Protein AF-A0A7W0ZPX1-F1 (afdb_monomer_lite)

pLDDT: mean 90.32, std 9.88, range [45.19, 98.06]

Radius of gyration: 22.51 Å; chains: 1; bounding box: 56×28×62 Å

Sequence (157 aa):
MCFKNLPVEFDAQGRAQLKEGVANPYAYGPTTAVADQQERMKDLLARNGHIKDVSIDPVTRVAGSLAFHAVVDLQSRTVHEANSVASLFRGYEVILKGRDPRDAMFISSRVCGVCGGVHSVASSLAIEMAFGIAPPPMGLALRNIQLALDFMLDNPL

Structure (mmCIF, N/CA/C/O backbone):
data_AF-A0A7W0ZPX1-F1
#
_entry.id   AF-A0A7W0ZPX1-F1
#
loop_
_atom_site.group_PDB
_atom_site.id
_atom_site.type_symbol
_atom_site.label_atom_id
_atom_site.label_alt_id
_atom_site.label_comp_id
_atom_site.label_asym_id
_atom_site.label_entity_id
_atom_site.label_seq_id
_atom_site.pdbx_PDB_ins_code
_atom_site.Cartn_x
_atom_site.Cartn_y
_atom_site.Cartn_z
_atom_site.occupancy
_atom_site.B_iso_or_equiv
_atom_site.auth_seq_id
_atom_site.auth_comp_id
_atom_site.auth_asym_id
_atom_site.auth_atom_id
_atom_site.pdbx_PDB_model_num
ATOM 1 N N . MET A 1 1 ? 10.639 -14.805 -13.774 1.00 45.28 1 MET A N 1
ATOM 2 C CA . MET A 1 1 ? 9.580 -15.596 -14.446 1.00 45.28 1 MET A CA 1
ATOM 3 C C . MET A 1 1 ? 8.317 -15.676 -13.570 1.00 45.28 1 MET A C 1
ATOM 5 O O . MET A 1 1 ? 7.914 -16.767 -13.200 1.00 45.28 1 MET A O 1
ATOM 9 N N . CYS A 1 2 ? 7.669 -14.554 -13.237 1.00 45.19 2 CYS A N 1
ATOM 10 C CA . CYS A 1 2 ? 6.433 -14.552 -12.433 1.00 45.19 2 CYS A CA 1
ATOM 11 C C . CYS A 1 2 ? 5.144 -14.621 -13.276 1.00 45.19 2 CYS A C 1
ATOM 13 O O . CYS A 1 2 ? 4.128 -15.063 -12.760 1.00 45.19 2 CYS A O 1
ATOM 15 N N . PHE A 1 3 ? 5.171 -14.278 -14.574 1.00 52.16 3 PHE A N 1
ATOM 16 C CA . PHE A 1 3 ? 3.967 -14.328 -15.427 1.00 52.16 3 PHE A CA 1
ATOM 17 C C . PHE A 1 3 ? 3.642 -15.700 -16.033 1.00 52.16 3 PHE A C 1
ATOM 19 O O . PHE A 1 3 ? 2.512 -15.905 -16.455 1.00 52.16 3 PHE A O 1
ATOM 26 N N . LYS A 1 4 ? 4.570 -16.672 -16.042 1.00 55.19 4 LYS A N 1
ATOM 27 C CA . LYS A 1 4 ? 4.285 -18.016 -16.598 1.00 55.19 4 LYS A CA 1
ATOM 28 C C . LYS A 1 4 ? 3.184 -18.761 -15.834 1.00 55.19 4 LYS A C 1
ATOM 30 O O . LYS A 1 4 ? 2.497 -19.589 -16.420 1.00 55.19 4 LYS A O 1
ATOM 35 N N . ASN A 1 5 ? 3.015 -18.436 -14.553 1.00 67.31 5 ASN A N 1
ATOM 36 C CA . ASN A 1 5 ? 2.032 -19.063 -13.672 1.00 67.31 5 ASN A CA 1
ATOM 37 C C . ASN A 1 5 ? 0.791 -18.187 -13.453 1.00 67.31 5 ASN A C 1
ATOM 39 O O . ASN A 1 5 ? -0.106 -18.590 -12.719 1.00 67.31 5 ASN A O 1
ATOM 43 N N . LEU A 1 6 ? 0.739 -16.990 -14.049 1.00 72.62 6 LEU A N 1
ATOM 44 C CA . LEU A 1 6 ? -0.427 -16.129 -13.921 1.00 72.62 6 LEU A CA 1
ATOM 45 C C . LEU A 1 6 ? -1.506 -16.566 -14.924 1.00 72.62 6 LEU A C 1
ATOM 47 O O . LEU A 1 6 ? -1.183 -16.954 -16.051 1.00 72.62 6 LEU A O 1
ATOM 51 N N . PRO A 1 7 ? -2.791 -16.524 -14.538 1.00 85.44 7 PRO A N 1
ATOM 52 C CA . PRO A 1 7 ? -3.900 -16.967 -15.375 1.00 85.44 7 PRO A CA 1
ATOM 53 C C . PRO A 1 7 ? -4.272 -15.903 -16.424 1.00 85.44 7 PRO A C 1
ATOM 55 O O . PRO A 1 7 ? -5.438 -15.556 -16.592 1.00 85.44 7 PRO A O 1
ATOM 58 N N . VAL A 1 8 ? -3.264 -15.369 -17.115 1.00 83.81 8 VAL A N 1
ATOM 59 C CA . VAL A 1 8 ? -3.388 -14.316 -18.123 1.00 83.81 8 VAL A CA 1
ATOM 60 C C . VAL A 1 8 ? -2.820 -14.778 -19.463 1.00 83.81 8 VAL A C 1
ATOM 62 O O . VAL A 1 8 ? -1.870 -15.562 -19.515 1.00 83.81 8 VAL A O 1
ATOM 65 N N . GLU A 1 9 ? -3.416 -14.299 -20.542 1.00 87.81 9 GLU A N 1
ATOM 66 C CA . GLU A 1 9 ? -2.971 -14.442 -21.924 1.00 87.81 9 GLU A CA 1
ATOM 67 C C . GLU A 1 9 ? -2.751 -13.063 -22.546 1.00 87.81 9 GLU A C 1
ATOM 69 O O . GLU A 1 9 ? -3.222 -12.059 -22.016 1.00 87.81 9 GLU A O 1
ATOM 74 N N . PHE A 1 10 ? -1.989 -12.997 -23.634 1.00 83.38 10 PHE A N 1
ATOM 75 C CA . PHE A 1 10 ? -1.660 -11.741 -24.301 1.00 83.38 10 PHE A CA 1
ATOM 76 C C . PHE A 1 10 ? -2.158 -11.783 -25.741 1.00 83.38 10 PHE A C 1
ATOM 78 O O . PHE A 1 10 ? -1.901 -12.758 -26.449 1.00 83.38 10 PHE A O 1
ATOM 85 N N . ASP A 1 11 ? -2.853 -10.731 -26.173 1.00 86.06 11 ASP A N 1
ATOM 86 C CA . ASP A 1 11 ? -3.239 -10.581 -27.576 1.00 86.06 11 ASP A CA 1
ATOM 87 C C . ASP A 1 11 ? -2.029 -10.235 -28.468 1.00 86.06 11 ASP A C 1
ATOM 89 O O . ASP A 1 11 ? -0.909 -10.008 -27.999 1.00 86.06 11 ASP A O 1
ATOM 93 N N . ALA A 1 12 ? -2.247 -10.180 -29.785 1.00 87.25 12 ALA A N 1
ATOM 94 C CA . ALA A 1 12 ? -1.204 -9.844 -30.758 1.00 87.25 12 ALA A CA 1
ATOM 95 C C . ALA A 1 12 ? -0.624 -8.425 -30.575 1.00 87.25 12 ALA A C 1
ATOM 97 O O . ALA A 1 12 ? 0.423 -8.106 -31.135 1.00 87.25 12 ALA A O 1
ATOM 98 N N . GLN A 1 13 ? -1.294 -7.570 -29.799 1.00 84.75 13 GLN A N 1
ATOM 99 C CA . GLN A 1 13 ? -0.876 -6.218 -29.446 1.00 84.75 13 GLN A CA 1
ATOM 100 C C . GLN A 1 13 ? -0.213 -6.163 -28.057 1.00 84.75 13 GLN A C 1
ATOM 102 O O . GLN A 1 13 ? 0.110 -5.076 -27.575 1.00 84.75 13 GLN A O 1
ATOM 107 N N . GLY A 1 14 ? 0.005 -7.316 -27.414 1.00 75.62 14 GLY A N 1
ATOM 108 C CA . GLY A 1 14 ? 0.638 -7.432 -26.104 1.00 75.62 14 GLY A CA 1
ATOM 109 C C . GLY A 1 14 ? -0.255 -7.000 -24.939 1.00 75.62 14 GLY A C 1
ATOM 110 O O . GLY A 1 14 ? 0.257 -6.742 -23.849 1.00 75.62 14 GLY A O 1
ATOM 111 N N . ARG A 1 15 ? -1.576 -6.895 -25.128 1.00 78.06 15 ARG A N 1
ATOM 112 C CA . ARG A 1 15 ? -2.507 -6.578 -24.038 1.00 78.06 15 ARG A CA 1
ATOM 113 C C . ARG A 1 15 ? -2.852 -7.849 -23.279 1.00 78.06 15 ARG A C 1
ATOM 115 O O . ARG A 1 15 ? -3.265 -8.839 -23.876 1.00 78.06 15 ARG A O 1
ATOM 122 N N . ALA A 1 16 ? -2.700 -7.797 -21.959 1.00 82.00 16 ALA A N 1
ATOM 123 C CA . ALA A 1 16 ? -3.038 -8.906 -21.080 1.00 82.00 16 ALA A CA 1
ATOM 124 C C . ALA A 1 16 ? -4.560 -9.026 -20.891 1.00 82.00 16 ALA A C 1
ATOM 126 O O . ALA A 1 16 ? -5.230 -8.031 -20.608 1.00 82.00 16 ALA A O 1
ATOM 127 N N . GLN A 1 17 ? -5.084 -10.244 -20.982 1.00 85.50 17 GLN A N 1
ATOM 128 C CA . GLN A 1 17 ? -6.457 -10.620 -20.639 1.00 85.50 17 GLN A CA 1
ATOM 129 C C . GLN A 1 17 ? -6.433 -11.854 -19.729 1.00 85.50 17 GLN A C 1
ATOM 131 O O . GLN A 1 17 ? -5.446 -12.585 -19.707 1.00 85.50 17 GLN A O 1
ATOM 136 N N . LEU A 1 18 ? -7.479 -12.079 -18.932 1.00 87.38 18 LEU A N 1
ATOM 137 C CA . LEU A 1 18 ? -7.604 -13.324 -18.166 1.00 87.38 18 LEU A CA 1
ATOM 138 C C . LEU A 1 18 ? -7.917 -14.474 -19.121 1.00 87.38 18 LEU A C 1
ATOM 140 O O . LEU A 1 18 ? -8.708 -14.296 -20.042 1.00 87.38 18 LEU A O 1
ATOM 144 N N . LYS A 1 19 ? -7.336 -15.650 -18.870 1.00 89.00 19 LYS A N 1
ATOM 145 C CA . LYS A 1 19 ? -7.679 -16.858 -19.632 1.00 89.00 19 LYS A CA 1
ATOM 146 C C . LYS A 1 19 ? -9.163 -17.185 -19.465 1.00 89.00 19 LYS A C 1
ATOM 148 O O . LYS A 1 19 ? -9.735 -16.986 -18.390 1.00 89.00 19 LYS A O 1
ATOM 153 N N . GLU A 1 20 ? -9.762 -17.739 -20.510 1.00 87.94 20 GLU A N 1
ATOM 154 C CA . GLU A 1 20 ? -11.156 -18.173 -20.488 1.00 87.94 20 GLU A CA 1
ATOM 155 C C . GLU A 1 20 ? -11.434 -19.130 -19.308 1.00 87.94 20 GLU A C 1
ATOM 157 O O . GLU A 1 20 ? -10.631 -20.009 -18.988 1.00 87.94 20 GLU A O 1
ATOM 162 N N . GLY A 1 21 ? -12.558 -18.923 -18.613 1.00 86.94 21 GLY A N 1
ATOM 163 C CA . GLY A 1 21 ? -12.953 -19.710 -17.436 1.00 86.94 21 GLY A CA 1
ATOM 164 C C . GLY A 1 21 ? -12.308 -19.289 -16.108 1.00 86.94 21 GLY A C 1
ATOM 165 O O . GLY A 1 21 ? -12.684 -19.811 -15.058 1.00 86.94 21 GLY A O 1
ATOM 166 N N . VAL A 1 22 ? -11.380 -18.328 -16.110 1.00 87.19 22 VAL A N 1
ATOM 167 C CA . VAL A 1 22 ? -10.799 -17.777 -14.879 1.00 87.19 22 VAL A CA 1
ATOM 168 C C . VAL A 1 22 ? -11.725 -16.702 -14.319 1.00 87.19 22 VAL A C 1
ATOM 170 O O . VAL A 1 22 ? -12.048 -15.726 -14.995 1.00 87.19 22 VAL A O 1
ATOM 173 N N . ALA A 1 23 ? -12.142 -16.867 -13.062 1.00 85.94 23 ALA A N 1
ATOM 174 C CA . ALA A 1 23 ? -12.958 -15.873 -12.376 1.00 85.94 23 ALA A CA 1
ATOM 175 C C . ALA A 1 23 ? -12.236 -14.519 -12.338 1.00 85.94 23 ALA A C 1
ATOM 177 O O . ALA A 1 23 ? -11.060 -14.448 -11.977 1.00 85.94 23 ALA A O 1
ATOM 178 N N . ASN A 1 24 ? -12.946 -13.443 -12.689 1.00 82.75 24 ASN A N 1
ATOM 179 C CA . ASN A 1 24 ? -12.397 -12.097 -12.605 1.00 82.75 24 ASN A CA 1
ATOM 180 C C . ASN A 1 24 ? -12.120 -11.754 -11.128 1.00 82.75 24 ASN A C 1
ATOM 182 O O . ASN A 1 24 ? -13.077 -11.594 -10.369 1.00 82.75 24 ASN A O 1
ATOM 186 N N . PRO A 1 25 ? -10.850 -11.596 -10.711 1.00 75.62 25 PRO A N 1
ATOM 187 C CA . PRO A 1 25 ? -10.514 -11.294 -9.323 1.00 75.62 25 PRO A CA 1
ATOM 188 C C . PRO A 1 25 ? -10.953 -9.882 -8.910 1.00 75.62 25 PRO A C 1
ATOM 190 O O . PRO A 1 25 ? -10.983 -9.574 -7.725 1.00 75.62 25 PRO A O 1
ATOM 193 N N . TYR A 1 26 ? -11.308 -9.033 -9.879 1.00 74.81 26 TYR A N 1
ATOM 194 C CA . TYR A 1 26 ? -11.850 -7.693 -9.663 1.00 74.81 26 TYR A CA 1
ATOM 195 C C . TYR A 1 26 ? -13.381 -7.640 -9.754 1.00 74.81 26 TYR A C 1
ATOM 197 O O . TYR A 1 26 ? -13.955 -6.553 -9.696 1.00 74.81 26 TYR A O 1
ATOM 205 N N . ALA A 1 27 ? -14.062 -8.779 -9.933 1.00 81.75 27 ALA A N 1
ATOM 206 C CA . ALA A 1 27 ? -15.515 -8.813 -9.837 1.00 81.75 27 ALA A CA 1
ATOM 207 C C . ALA A 1 27 ? -15.940 -8.480 -8.401 1.00 81.75 27 ALA A C 1
ATOM 209 O O . ALA A 1 27 ? -15.452 -9.077 -7.444 1.00 81.75 27 ALA A O 1
ATOM 210 N N . TYR A 1 28 ? -16.867 -7.537 -8.259 1.00 78.38 28 TYR A N 1
ATOM 211 C CA . TYR A 1 28 ? -17.457 -7.165 -6.979 1.00 78.38 28 TYR A CA 1
ATOM 212 C C . TYR A 1 28 ? -18.978 -7.287 -7.059 1.00 78.38 28 TYR A C 1
ATOM 214 O O . TYR A 1 28 ? -19.579 -7.101 -8.118 1.00 78.38 28 TYR A O 1
ATOM 222 N N . GLY A 1 29 ? -19.601 -7.607 -5.930 1.00 76.50 29 GLY A N 1
ATOM 223 C CA . GLY A 1 29 ? -21.048 -7.693 -5.790 1.00 76.50 29 GLY A CA 1
ATOM 224 C C . GLY A 1 29 ? -21.495 -7.085 -4.461 1.00 76.50 29 GLY A C 1
ATOM 225 O O . GLY A 1 29 ? -20.679 -6.954 -3.546 1.00 76.50 29 GLY A O 1
ATOM 226 N N . PRO A 1 30 ? -22.766 -6.678 -4.343 1.00 69.31 30 PRO A N 1
ATOM 227 C CA . PRO A 1 30 ? -23.307 -6.200 -3.080 1.00 69.31 30 PRO A CA 1
ATOM 228 C C . PRO A 1 30 ? -23.387 -7.353 -2.068 1.00 69.31 30 PRO A C 1
ATOM 230 O O . PRO A 1 30 ? -23.959 -8.402 -2.359 1.00 69.31 30 PRO A O 1
ATOM 233 N N . THR A 1 31 ? -22.848 -7.144 -0.866 1.00 68.31 31 THR A N 1
ATOM 234 C CA . THR A 1 31 ? -22.960 -8.086 0.257 1.00 68.31 31 THR A CA 1
ATOM 235 C C . THR A 1 31 ? -24.006 -7.570 1.241 1.00 68.31 31 THR A C 1
ATOM 237 O O . THR A 1 31 ? -23.792 -6.542 1.880 1.00 68.31 31 THR A O 1
ATOM 240 N N . THR A 1 32 ? -25.127 -8.280 1.398 1.00 65.00 32 THR A N 1
ATOM 241 C CA . THR A 1 32 ? -26.191 -7.918 2.360 1.00 65.00 32 THR A CA 1
ATOM 242 C C . THR A 1 32 ? -25.803 -8.189 3.813 1.00 65.00 32 THR A C 1
ATOM 244 O O . THR A 1 32 ? -26.265 -7.487 4.705 1.00 65.00 32 THR A O 1
ATOM 247 N N . ALA A 1 33 ? -24.887 -9.133 4.053 1.00 71.19 33 ALA A N 1
ATOM 248 C CA . ALA A 1 33 ? -24.450 -9.524 5.396 1.00 71.19 33 ALA A CA 1
ATOM 249 C C . ALA A 1 33 ? -23.913 -8.352 6.243 1.00 71.19 33 ALA A C 1
ATOM 251 O O . ALA A 1 33 ? -24.062 -8.354 7.461 1.00 71.19 33 ALA A O 1
ATOM 252 N N . VAL A 1 34 ? -23.329 -7.334 5.601 1.00 72.62 34 VAL A N 1
ATOM 253 C CA . VAL A 1 34 ? -22.796 -6.150 6.293 1.00 72.62 34 VAL A CA 1
ATOM 254 C C . VAL A 1 34 ? -23.923 -5.280 6.857 1.00 72.62 34 VAL A C 1
ATOM 256 O O . VAL A 1 34 ? -23.810 -4.786 7.976 1.00 72.62 34 VAL A O 1
ATOM 259 N N . ALA A 1 35 ? -25.025 -5.117 6.118 1.00 74.69 35 ALA A N 1
ATOM 260 C CA . ALA A 1 35 ? -26.167 -4.325 6.571 1.00 74.69 35 ALA A CA 1
ATOM 261 C C . ALA A 1 35 ? -26.862 -4.990 7.772 1.00 74.69 35 ALA A C 1
ATOM 263 O O . ALA A 1 35 ? -27.114 -4.330 8.781 1.00 74.69 35 ALA A O 1
ATOM 264 N N . ASP A 1 36 ? -27.068 -6.309 7.700 1.00 79.25 36 ASP A N 1
ATOM 265 C CA . ASP A 1 36 ? -27.677 -7.092 8.781 1.00 79.25 36 ASP A CA 1
ATOM 266 C C . ASP A 1 36 ? -26.805 -7.079 10.055 1.00 79.25 36 ASP A C 1
ATOM 268 O O . ASP A 1 36 ? -27.314 -6.975 11.176 1.00 79.25 36 ASP A O 1
ATOM 272 N N . GLN A 1 37 ? -25.473 -7.137 9.908 1.00 79.88 37 GLN A N 1
ATOM 273 C CA . GLN A 1 37 ? -24.542 -7.007 11.037 1.00 79.88 37 GLN A CA 1
ATOM 274 C C . GLN A 1 37 ? -24.614 -5.625 11.695 1.00 79.88 37 GLN A C 1
ATOM 276 O O . GLN A 1 37 ? -24.670 -5.545 12.924 1.00 79.88 37 GLN A O 1
ATOM 281 N N . GLN A 1 38 ? -24.669 -4.552 10.903 1.00 81.56 38 GLN A N 1
ATOM 282 C CA . GLN A 1 38 ? -24.763 -3.186 11.425 1.00 81.56 38 GLN A CA 1
ATOM 283 C C . GLN A 1 38 ? -26.052 -2.956 12.216 1.00 81.56 38 GLN A C 1
ATOM 285 O O . GLN A 1 38 ? -26.027 -2.309 13.265 1.00 81.56 38 GLN A O 1
ATOM 290 N N . GLU A 1 39 ? -27.181 -3.483 11.744 1.00 84.88 39 GLU A N 1
ATOM 291 C CA . GLU A 1 39 ? -28.454 -3.375 12.459 1.00 84.88 39 GLU A CA 1
ATOM 292 C C . GLU A 1 39 ? -28.421 -4.140 13.788 1.00 84.88 39 GLU A C 1
ATOM 294 O O . GLU A 1 39 ? -28.786 -3.592 14.832 1.00 84.88 39 GLU A O 1
ATOM 299 N N . ARG A 1 40 ? -27.866 -5.359 13.787 1.00 86.56 40 ARG A N 1
ATOM 300 C CA . ARG A 1 40 ? -27.647 -6.135 15.014 1.00 86.56 40 ARG A CA 1
ATOM 301 C C . ARG A 1 40 ? -26.752 -5.397 16.013 1.00 86.56 40 ARG A C 1
ATOM 303 O O . ARG A 1 40 ? -27.043 -5.412 17.209 1.00 86.56 40 ARG A O 1
ATOM 310 N N . MET A 1 41 ? -25.670 -4.764 15.558 1.00 87.50 41 MET A N 1
ATOM 311 C CA . MET A 1 41 ? -24.781 -4.011 16.450 1.00 87.50 41 MET A CA 1
ATOM 312 C C . MET A 1 41 ? -25.464 -2.777 17.042 1.00 87.50 41 MET A C 1
ATOM 314 O O . MET A 1 41 ? -25.304 -2.515 18.235 1.00 87.50 41 MET A O 1
ATOM 318 N N . LYS A 1 42 ? -26.273 -2.055 16.255 1.00 87.25 42 LYS A N 1
ATOM 319 C CA . LYS A 1 42 ? -27.080 -0.929 16.759 1.00 87.25 42 LYS A CA 1
ATOM 320 C C . LYS A 1 42 ? -28.031 -1.368 17.868 1.00 87.25 42 LYS A C 1
ATOM 322 O O . LYS A 1 42 ? -28.123 -0.694 18.891 1.00 87.25 42 LYS A O 1
ATOM 327 N N . ASP A 1 43 ? -28.701 -2.504 17.686 1.00 89.50 43 ASP A N 1
ATOM 328 C CA . ASP A 1 43 ? -29.603 -3.059 18.696 1.00 89.50 43 ASP A CA 1
ATOM 329 C C . ASP A 1 43 ? -28.856 -3.447 19.986 1.00 89.50 43 ASP A C 1
ATOM 331 O O . ASP A 1 43 ? -29.281 -3.097 21.089 1.00 89.50 43 ASP A O 1
ATOM 335 N N . LEU A 1 44 ? -27.690 -4.093 19.862 1.00 87.44 44 LEU A N 1
ATOM 336 C CA . LEU A 1 44 ? -26.848 -4.451 21.008 1.00 87.44 44 LEU A CA 1
ATOM 337 C C . LEU A 1 44 ? -26.354 -3.226 21.787 1.00 87.44 44 LEU A C 1
ATOM 339 O O . LEU A 1 44 ? -26.390 -3.250 23.019 1.00 87.44 44 LEU A O 1
ATOM 343 N N . LEU A 1 45 ? -25.933 -2.168 21.089 1.00 90.00 45 LEU A N 1
ATOM 344 C CA . LEU A 1 45 ? -25.510 -0.899 21.690 1.00 90.00 45 LEU A CA 1
ATOM 345 C C . LEU A 1 45 ? -26.662 -0.191 22.414 1.00 90.00 45 LEU A C 1
ATOM 347 O O . LEU A 1 45 ? -26.457 0.381 23.483 1.00 90.00 45 LEU A O 1
ATOM 351 N N . ALA A 1 46 ? -27.876 -0.243 21.858 1.00 89.12 46 ALA A N 1
ATOM 352 C CA . ALA A 1 46 ? -29.051 0.388 22.455 1.00 89.12 46 ALA A CA 1
ATOM 353 C C . ALA A 1 46 ? -29.526 -0.327 23.731 1.00 89.12 46 ALA A C 1
ATOM 355 O O . ALA A 1 46 ? -29.986 0.324 24.670 1.00 89.12 46 ALA A O 1
ATOM 356 N N . ARG A 1 47 ? -29.425 -1.662 23.776 1.00 91.00 47 ARG A N 1
ATOM 357 C CA . ARG A 1 47 ? -29.943 -2.478 24.888 1.00 91.00 47 ARG A CA 1
ATOM 358 C C . ARG A 1 47 ? -28.962 -2.654 26.043 1.00 91.00 47 ARG A C 1
ATOM 360 O O . ARG A 1 47 ? -29.401 -2.852 27.173 1.00 91.00 47 ARG A O 1
ATOM 367 N N . ASN A 1 48 ? -27.656 -2.600 25.783 1.00 90.44 48 ASN A N 1
ATOM 368 C CA . ASN A 1 48 ? -26.639 -2.992 26.757 1.00 90.44 48 ASN A CA 1
ATOM 369 C C . ASN A 1 48 ? -25.684 -1.838 27.075 1.00 90.44 48 ASN A C 1
ATOM 371 O O . ASN A 1 48 ? -24.795 -1.513 26.295 1.00 90.44 48 ASN A O 1
ATOM 375 N N . GLY A 1 49 ? -25.792 -1.264 28.276 1.00 90.19 49 GLY A N 1
ATOM 376 C CA . GLY A 1 49 ? -24.927 -0.153 28.699 1.00 90.19 49 GLY A CA 1
ATOM 377 C C . GLY A 1 49 ? -23.433 -0.499 28.820 1.00 90.19 49 GLY A C 1
ATOM 378 O O . GLY A 1 49 ? -22.603 0.415 28.806 1.00 90.19 49 GLY A O 1
ATOM 379 N N . HIS A 1 50 ? -23.091 -1.790 28.929 1.00 93.06 50 HIS A N 1
ATOM 380 C CA . HIS A 1 50 ? -21.716 -2.306 28.994 1.00 93.06 50 HIS A CA 1
ATOM 381 C C . HIS A 1 50 ? -21.089 -2.564 27.612 1.00 93.06 50 HIS A C 1
ATOM 383 O O . HIS A 1 50 ? -19.876 -2.771 27.534 1.00 93.06 50 HIS A O 1
ATOM 389 N N . ILE A 1 51 ? -21.889 -2.526 26.540 1.00 96.38 51 ILE A N 1
ATOM 390 C CA . ILE A 1 51 ? -21.404 -2.578 25.161 1.00 96.38 51 ILE A CA 1
ATOM 391 C C . ILE A 1 51 ? -21.150 -1.143 24.697 1.00 96.38 51 ILE A C 1
ATOM 393 O O . ILE A 1 51 ? -21.982 -0.256 24.901 1.00 96.38 51 ILE A O 1
ATOM 397 N N . LYS A 1 52 ? -19.976 -0.890 24.120 1.00 94.81 52 LYS A N 1
ATOM 398 C CA . LYS A 1 52 ? -19.526 0.444 23.712 1.00 94.81 52 LYS A CA 1
ATOM 399 C C . LYS A 1 52 ? -19.019 0.442 22.281 1.00 94.81 52 LYS A C 1
ATOM 401 O O . LYS A 1 52 ? -18.332 -0.485 21.867 1.00 94.81 52 LYS A O 1
ATOM 406 N N . ASP A 1 53 ? -19.330 1.519 21.574 1.00 94.88 53 ASP A N 1
ATOM 407 C CA . ASP A 1 53 ? -18.660 1.893 20.335 1.00 94.88 53 ASP A CA 1
ATOM 408 C C . ASP A 1 53 ? -17.393 2.675 20.702 1.00 94.88 53 ASP A C 1
ATOM 410 O O . ASP A 1 53 ? -17.448 3.670 21.434 1.00 94.88 53 ASP A O 1
ATOM 414 N N . VAL A 1 54 ? -16.245 2.168 20.266 1.00 95.38 54 VAL A N 1
ATOM 415 C CA . VAL A 1 54 ? -14.925 2.726 20.535 1.00 95.38 54 VAL A CA 1
ATOM 416 C C . VAL A 1 54 ? -14.232 2.977 19.207 1.00 95.38 54 VAL A C 1
ATOM 418 O O . VAL A 1 54 ? -14.052 2.072 18.395 1.00 95.38 54 VAL A O 1
ATOM 421 N N . SER A 1 55 ? -13.795 4.217 19.017 1.00 95.94 55 SER A N 1
ATOM 422 C CA . SER A 1 55 ? -13.094 4.654 17.814 1.00 95.94 55 SER A CA 1
ATOM 423 C C . SER A 1 55 ? -11.701 5.171 18.160 1.00 95.94 55 SER A C 1
ATOM 425 O O . SER A 1 55 ? -11.541 5.975 19.078 1.00 95.94 55 SER A O 1
ATOM 427 N N . ILE A 1 56 ? -10.699 4.713 17.411 1.00 96.00 56 ILE A N 1
ATOM 428 C CA . ILE A 1 56 ? -9.319 5.201 17.459 1.00 96.00 56 ILE A CA 1
ATOM 429 C C . ILE A 1 56 ? -9.003 5.775 16.081 1.00 96.00 56 ILE A C 1
ATOM 431 O O . ILE A 1 56 ? -8.660 5.034 15.159 1.00 96.00 56 ILE A O 1
ATOM 435 N N . ASP A 1 57 ? -9.146 7.091 15.953 1.00 95.81 57 ASP A N 1
ATOM 436 C CA . ASP A 1 57 ? -8.899 7.842 14.723 1.00 95.81 57 ASP A CA 1
ATOM 437 C C . ASP A 1 57 ? -8.273 9.216 15.064 1.00 95.81 57 ASP A C 1
ATOM 439 O O . ASP A 1 57 ? -8.939 10.039 15.700 1.00 95.81 57 ASP A O 1
ATOM 443 N N . PRO A 1 58 ? -6.997 9.474 14.715 1.00 95.62 58 PRO A N 1
ATOM 444 C CA . PRO A 1 58 ? -6.091 8.571 14.011 1.00 95.62 58 PRO A CA 1
ATOM 445 C C . PRO A 1 58 ? -5.438 7.547 14.949 1.00 95.62 58 PRO A C 1
ATOM 447 O O . PRO A 1 58 ? -5.108 7.834 16.104 1.00 95.62 58 PRO A O 1
ATOM 450 N N . VAL A 1 59 ? -5.131 6.368 14.414 1.00 96.81 59 VAL A N 1
ATOM 451 C CA . VAL A 1 59 ? -4.111 5.496 15.003 1.00 96.81 59 VAL A CA 1
ATOM 452 C C . VAL A 1 59 ? -2.752 6.178 14.836 1.00 96.81 59 VAL A C 1
ATOM 454 O O . VAL A 1 59 ? -2.376 6.594 13.742 1.00 96.81 59 VAL A O 1
ATOM 457 N N . THR A 1 60 ? -2.010 6.316 15.932 1.00 96.56 60 THR A N 1
ATOM 458 C CA . THR A 1 60 ? -0.686 6.959 15.949 1.00 96.56 60 THR A CA 1
ATOM 459 C C . THR A 1 60 ? 0.438 5.923 15.999 1.00 96.56 60 THR A C 1
ATOM 461 O O . THR A 1 60 ? 0.192 4.749 16.275 1.00 96.56 60 THR A O 1
ATOM 464 N N . ARG A 1 61 ? 1.684 6.358 15.742 1.00 95.56 61 ARG A N 1
ATOM 465 C CA . ARG A 1 61 ? 2.874 5.484 15.606 1.00 95.56 61 ARG A CA 1
ATOM 466 C C . ARG A 1 61 ? 2.723 4.418 14.510 1.00 95.56 61 ARG A C 1
ATOM 468 O O . ARG A 1 61 ? 3.203 3.301 14.645 1.00 95.56 61 ARG A O 1
ATOM 475 N N . VAL A 1 62 ? 2.058 4.791 13.422 1.00 94.62 62 VAL A N 1
ATOM 476 C CA . VAL A 1 62 ? 1.947 4.011 12.187 1.00 94.62 62 VAL A CA 1
ATOM 477 C C . VAL A 1 62 ? 2.219 4.926 10.996 1.00 94.62 62 VAL A C 1
ATOM 479 O O . VAL A 1 62 ? 2.075 6.147 11.097 1.00 94.62 62 VAL A O 1
ATOM 482 N N . ALA A 1 63 ? 2.616 4.351 9.863 1.00 93.38 63 ALA A N 1
ATOM 483 C CA . ALA A 1 63 ? 2.774 5.097 8.622 1.00 93.38 63 ALA A CA 1
ATOM 484 C C . ALA A 1 63 ? 1.428 5.244 7.893 1.00 93.38 63 ALA A C 1
ATOM 486 O O . ALA A 1 63 ? 0.705 4.269 7.698 1.00 93.38 63 ALA A O 1
ATOM 487 N N . GLY A 1 64 ? 1.124 6.456 7.421 1.00 93.62 64 GLY A N 1
ATOM 488 C CA . GLY A 1 64 ? -0.091 6.738 6.654 1.00 93.62 64 GLY A CA 1
ATOM 489 C C . GLY A 1 64 ? -1.282 7.124 7.530 1.00 93.62 64 GLY A C 1
ATOM 490 O O . GLY A 1 64 ? -1.113 7.748 8.573 1.00 93.62 64 GLY A O 1
ATOM 491 N N . SER A 1 65 ? -2.490 6.803 7.065 1.00 95.31 65 SER A N 1
ATOM 492 C CA . SER A 1 65 ? -3.730 7.076 7.790 1.00 95.31 65 SER A CA 1
ATOM 493 C C . SER A 1 65 ? -4.482 5.777 8.035 1.00 95.31 65 SER A C 1
ATOM 495 O O . SER A 1 65 ? -4.780 5.045 7.089 1.00 95.31 65 SER A O 1
ATOM 497 N N . LEU A 1 66 ? -4.751 5.508 9.309 1.00 96.88 66 LEU A N 1
ATOM 498 C CA . LEU A 1 66 ? -5.425 4.315 9.789 1.00 96.88 66 LEU A CA 1
ATOM 499 C C . LEU A 1 66 ? -6.369 4.704 10.924 1.00 96.88 66 LEU A C 1
ATOM 501 O O . LEU A 1 66 ? -5.975 5.432 11.836 1.00 96.88 66 LEU A O 1
ATOM 505 N N . ALA A 1 67 ? -7.579 4.167 10.873 1.00 96.81 67 ALA A N 1
ATOM 506 C CA . ALA A 1 67 ? -8.570 4.246 11.929 1.00 96.81 67 ALA A CA 1
ATOM 507 C C . ALA A 1 67 ? -9.103 2.847 12.257 1.00 96.81 67 ALA A C 1
ATOM 509 O O . ALA A 1 67 ? -9.248 1.998 11.370 1.00 96.81 67 ALA A O 1
ATOM 510 N N . PHE A 1 68 ? -9.410 2.625 13.534 1.00 96.62 68 PHE A N 1
ATOM 511 C CA . PHE A 1 68 ? -10.141 1.449 13.999 1.00 96.62 68 PHE A CA 1
ATOM 512 C C . PHE A 1 68 ? -11.457 1.874 14.643 1.00 96.62 68 PHE A C 1
ATOM 514 O O . PHE A 1 68 ? -11.454 2.681 15.572 1.00 96.62 68 PHE A O 1
ATOM 521 N N . HIS A 1 69 ? -12.561 1.284 14.190 1.00 95.44 69 HIS A N 1
ATOM 522 C CA . HIS A 1 69 ? -13.885 1.441 14.798 1.00 95.44 69 HIS A CA 1
ATOM 523 C C . HIS A 1 69 ? -14.364 0.079 15.281 1.00 95.44 69 HIS A C 1
ATOM 525 O O . HIS A 1 69 ? -14.440 -0.857 14.483 1.00 95.44 69 HIS A O 1
ATOM 531 N N . ALA A 1 70 ? -14.651 -0.055 16.572 1.00 95.00 70 ALA A N 1
ATOM 532 C CA . ALA A 1 70 ? -14.962 -1.339 17.178 1.00 95.00 70 ALA A CA 1
ATOM 533 C C . ALA A 1 70 ? -16.146 -1.263 18.141 1.00 95.00 70 ALA A C 1
ATOM 535 O O . ALA A 1 70 ? -16.283 -0.316 18.912 1.00 95.00 70 ALA A O 1
ATOM 536 N N . VAL A 1 71 ? -16.955 -2.321 18.148 1.00 95.56 71 VAL A N 1
ATOM 537 C CA . VAL A 1 71 ? -17.999 -2.546 19.150 1.00 95.56 71 VAL A CA 1
ATOM 538 C C . VAL A 1 71 ? -17.470 -3.555 20.159 1.00 95.56 71 VAL A C 1
ATOM 540 O O . VAL A 1 71 ? -17.170 -4.699 19.809 1.00 95.56 71 VAL A O 1
ATOM 543 N N . VAL A 1 72 ? -17.337 -3.132 21.414 1.00 96.38 72 VAL A N 1
ATOM 544 C CA . VAL A 1 72 ? -16.711 -3.919 22.484 1.00 96.38 72 VAL A CA 1
ATOM 545 C C . VAL A 1 72 ? -17.674 -4.145 23.640 1.00 96.38 72 VAL A C 1
ATOM 547 O O . VAL A 1 72 ? -18.402 -3.238 24.034 1.00 96.38 72 VAL A O 1
ATOM 550 N N . ASP A 1 73 ? -17.650 -5.340 24.220 1.00 96.50 73 ASP A N 1
ATOM 551 C CA . ASP A 1 73 ? -18.334 -5.656 25.471 1.00 96.50 73 ASP A CA 1
ATOM 552 C C . ASP A 1 73 ? -17.326 -5.644 26.625 1.00 96.50 73 ASP A C 1
ATOM 554 O O . ASP A 1 73 ? -16.448 -6.504 26.733 1.00 96.50 73 ASP A O 1
ATOM 558 N N . LEU A 1 74 ? -17.465 -4.658 27.514 1.00 95.38 74 LEU A N 1
ATOM 559 C CA . LEU A 1 74 ? -16.560 -4.462 28.646 1.00 95.38 74 LEU A CA 1
ATOM 560 C C . LEU A 1 74 ? -16.755 -5.497 29.762 1.00 95.38 74 LEU A C 1
ATOM 562 O O . LEU A 1 74 ? -15.828 -5.734 30.539 1.00 95.38 74 LEU A O 1
ATOM 566 N N . GLN A 1 75 ? -17.934 -6.118 29.849 1.00 95.81 75 GLN A N 1
ATOM 567 C CA . GLN A 1 75 ? -18.236 -7.123 30.866 1.00 95.81 75 GLN A CA 1
ATOM 568 C C . GLN A 1 75 ? -17.622 -8.473 30.490 1.00 95.81 75 GLN A C 1
ATOM 570 O O . GLN A 1 75 ? -16.903 -9.065 31.296 1.00 95.81 75 GLN A O 1
ATOM 575 N N . SER A 1 76 ? -17.864 -8.943 29.262 1.00 96.38 76 SER A N 1
ATOM 576 C CA . SER A 1 76 ? -17.270 -10.192 28.759 1.00 96.38 76 SER A CA 1
ATOM 577 C C . SER A 1 76 ? -15.826 -10.033 28.276 1.00 96.38 76 SER A C 1
ATOM 579 O O . SER A 1 76 ? -15.138 -11.035 28.085 1.00 96.38 76 SER A O 1
ATOM 581 N N . ARG A 1 77 ? -15.345 -8.790 28.122 1.00 96.25 77 ARG A N 1
ATOM 582 C CA . ARG A 1 77 ? -14.018 -8.443 27.585 1.00 96.25 77 ARG A CA 1
ATOM 583 C C . ARG A 1 77 ? -13.803 -8.982 26.170 1.00 96.25 77 ARG A C 1
ATOM 585 O O . ARG A 1 77 ? -12.731 -9.492 25.849 1.00 96.25 77 ARG A O 1
ATOM 592 N N . THR A 1 78 ? -14.827 -8.870 25.329 1.00 96.62 78 THR A N 1
ATOM 593 C CA . THR A 1 78 ? -14.789 -9.335 23.938 1.00 96.62 78 THR A CA 1
ATOM 594 C C . THR A 1 78 ? -15.038 -8.196 22.954 1.00 96.62 78 THR A C 1
ATOM 596 O O . THR A 1 78 ? -15.672 -7.192 23.279 1.00 96.62 78 THR A O 1
ATOM 599 N N . VAL A 1 79 ? -14.517 -8.348 21.736 1.00 95.44 79 VAL A N 1
ATOM 600 C CA . VAL A 1 79 ? -14.805 -7.463 20.602 1.00 95.44 79 VAL A CA 1
ATOM 601 C C . VAL A 1 79 ? -15.854 -8.153 19.736 1.00 95.44 79 VAL A C 1
ATOM 603 O O . VAL A 1 79 ? -15.631 -9.272 19.279 1.00 95.44 79 VAL A O 1
ATOM 606 N N . HIS A 1 80 ? -17.001 -7.511 19.531 1.00 93.06 80 HIS A N 1
ATOM 607 C CA . HIS A 1 80 ? -18.070 -8.032 18.677 1.00 93.06 80 HIS A CA 1
ATOM 608 C C . HIS A 1 80 ? -17.841 -7.701 17.204 1.00 93.06 80 HIS A C 1
ATOM 610 O O . HIS A 1 80 ? -18.125 -8.527 16.339 1.00 93.06 80 HIS A O 1
ATOM 616 N N . GLU A 1 81 ? -17.307 -6.513 16.930 1.00 93.06 81 GLU A N 1
ATOM 617 C CA . GLU A 1 81 ? -17.000 -6.043 15.584 1.00 93.06 81 GLU A CA 1
ATOM 618 C C . GLU A 1 81 ? -15.776 -5.128 15.619 1.00 93.06 81 GLU A C 1
ATOM 620 O O . GLU A 1 81 ? -15.587 -4.382 16.581 1.00 93.06 81 GLU A O 1
ATOM 625 N N . ALA A 1 82 ? -14.954 -5.181 14.570 1.00 93.50 82 ALA A N 1
ATOM 626 C CA . ALA A 1 82 ? -13.840 -4.270 14.360 1.00 93.50 82 ALA A CA 1
ATOM 627 C C . ALA A 1 82 ? -13.681 -3.975 12.865 1.00 93.50 82 ALA A C 1
ATOM 629 O O . ALA A 1 82 ? -13.516 -4.886 12.054 1.00 93.50 82 ALA A O 1
ATOM 630 N N . ASN A 1 83 ? -13.688 -2.694 12.522 1.00 93.31 83 ASN A N 1
ATOM 631 C CA . ASN A 1 83 ? -13.500 -2.186 11.174 1.00 93.31 83 ASN A CA 1
ATOM 632 C C . ASN A 1 83 ? -12.148 -1.474 11.088 1.00 93.31 83 ASN A C 1
ATOM 634 O O . ASN A 1 83 ? -11.844 -0.614 11.915 1.00 93.31 83 ASN A O 1
ATOM 638 N N . SER A 1 84 ? -11.349 -1.838 10.083 1.00 95.56 84 SER A N 1
ATOM 639 C CA . SER A 1 84 ? -10.087 -1.173 9.744 1.00 95.56 84 SER A CA 1
ATOM 640 C C . SER A 1 84 ? -10.318 -0.246 8.561 1.00 95.56 84 SER A C 1
ATOM 642 O O . SER A 1 84 ? -10.796 -0.689 7.514 1.00 95.56 84 SER A O 1
ATOM 644 N N . VAL A 1 85 ? -9.996 1.034 8.723 1.00 94.81 85 VAL A N 1
ATOM 645 C CA . VAL A 1 85 ? -10.269 2.061 7.717 1.00 94.81 85 VAL A CA 1
ATOM 646 C C . VAL A 1 85 ? -8.983 2.798 7.377 1.00 94.81 85 VAL A C 1
ATOM 648 O O . VAL A 1 85 ? -8.334 3.378 8.242 1.00 94.81 85 VAL A O 1
ATOM 651 N N . ALA A 1 86 ? -8.637 2.808 6.093 1.00 92.88 86 ALA A N 1
ATOM 652 C CA . ALA A 1 86 ? -7.622 3.696 5.546 1.00 92.88 86 ALA A CA 1
ATOM 653 C C . ALA A 1 86 ? -8.327 4.849 4.824 1.00 92.88 86 ALA A C 1
ATOM 655 O O . ALA A 1 86 ? -9.027 4.626 3.838 1.00 92.88 86 ALA A O 1
ATOM 656 N N . SER A 1 87 ? -8.159 6.081 5.304 1.00 89.75 87 SER A N 1
ATOM 657 C CA . SER A 1 87 ? -8.855 7.252 4.743 1.00 89.75 87 SER A CA 1
ATOM 658 C C . SER A 1 87 ? -8.057 7.982 3.653 1.00 89.75 87 SER A C 1
ATOM 660 O O . SER A 1 87 ? -8.552 8.932 3.047 1.00 89.75 87 SER A O 1
ATOM 662 N N . LEU A 1 88 ? -6.828 7.535 3.360 1.00 93.56 88 LEU A N 1
ATOM 663 C CA . LEU A 1 88 ? -5.948 8.147 2.364 1.00 93.56 88 LEU A CA 1
ATOM 664 C C . LEU A 1 88 ? -5.907 7.341 1.059 1.00 93.56 88 LEU A C 1
ATOM 666 O O . LEU A 1 88 ? -5.564 6.160 1.053 1.00 93.56 88 LEU A O 1
ATOM 670 N N . PHE A 1 89 ? -6.110 8.022 -0.070 1.00 94.81 89 PHE A N 1
ATOM 671 C CA . PHE A 1 89 ? -5.915 7.475 -1.413 1.00 94.81 89 PHE A CA 1
ATOM 672 C C . PHE A 1 89 ? -5.080 8.428 -2.280 1.00 94.81 89 PHE A C 1
ATOM 674 O O . PHE A 1 89 ? -5.305 9.635 -2.279 1.00 94.81 89 PHE A O 1
ATOM 681 N N . ARG A 1 90 ? -4.111 7.883 -3.032 1.00 95.69 90 ARG A N 1
ATOM 682 C CA . ARG A 1 90 ? -3.254 8.653 -3.965 1.00 95.69 90 ARG A CA 1
ATOM 683 C C . ARG A 1 90 ? -3.299 8.177 -5.421 1.00 95.69 90 ARG A C 1
ATOM 685 O O . ARG A 1 90 ? -2.906 8.930 -6.300 1.00 95.69 90 ARG A O 1
ATOM 692 N N . GLY A 1 91 ? -3.751 6.950 -5.694 1.00 95.56 91 GLY A N 1
ATOM 693 C CA . GLY A 1 91 ? -3.959 6.464 -7.065 1.00 95.56 91 GLY A CA 1
ATOM 694 C C . GLY A 1 91 ? -2.696 6.228 -7.906 1.00 95.56 91 GLY A C 1
ATOM 695 O O . GLY A 1 91 ? -2.704 6.525 -9.099 1.00 95.56 91 GLY A O 1
ATOM 696 N N . TYR A 1 92 ? -1.620 5.674 -7.332 1.00 95.81 92 TYR A N 1
ATOM 697 C CA . TYR A 1 92 ? -0.358 5.424 -8.059 1.00 95.81 92 TYR A CA 1
ATOM 698 C C . TYR A 1 92 ? -0.522 4.582 -9.329 1.00 95.81 92 TYR A C 1
ATOM 700 O O . TYR A 1 92 ? 0.127 4.859 -10.333 1.00 95.81 92 TYR A O 1
ATOM 708 N N . GLU A 1 93 ? -1.421 3.601 -9.321 1.00 94.06 93 GLU A N 1
ATOM 709 C CA . GLU A 1 93 ? -1.721 2.766 -10.492 1.00 94.06 93 GLU A CA 1
ATOM 710 C C . GLU A 1 93 ? -2.274 3.590 -11.659 1.00 94.06 93 GLU A C 1
ATOM 712 O O . GLU A 1 93 ? -1.961 3.329 -12.817 1.00 94.06 93 GLU A O 1
ATOM 717 N N . VAL A 1 94 ? -3.069 4.621 -11.356 1.00 94.44 94 VAL A N 1
ATOM 718 C CA . VAL A 1 94 ? -3.582 5.565 -12.353 1.00 94.44 94 VAL A CA 1
ATOM 719 C C . VAL A 1 94 ? -2.468 6.504 -12.810 1.00 94.44 94 VAL A C 1
ATOM 721 O O . VAL A 1 94 ? -2.314 6.711 -14.009 1.00 94.44 94 VAL A O 1
ATOM 724 N N . ILE A 1 95 ? -1.656 7.021 -11.880 1.00 95.31 95 ILE A N 1
ATOM 725 C CA . ILE A 1 95 ? -0.527 7.924 -12.175 1.00 95.31 95 ILE A CA 1
ATOM 726 C C . ILE A 1 95 ? 0.493 7.278 -13.125 1.00 95.31 95 ILE A C 1
ATOM 728 O O . ILE A 1 95 ? 1.088 7.978 -13.950 1.00 95.31 95 ILE A O 1
ATOM 732 N N . LEU A 1 96 ? 0.695 5.964 -13.007 1.00 95.00 96 LEU A N 1
ATOM 733 C CA . LEU A 1 96 ? 1.622 5.187 -13.830 1.00 95.00 96 LEU A CA 1
ATOM 734 C C . LEU A 1 96 ? 1.114 4.932 -15.258 1.00 95.00 96 LEU A C 1
ATOM 736 O O . LEU A 1 96 ? 1.919 4.613 -16.134 1.00 95.00 96 LEU A O 1
ATOM 740 N N . LYS A 1 97 ? -0.187 5.091 -15.538 1.00 92.31 97 LYS A N 1
ATOM 741 C CA . LYS A 1 97 ? -0.718 4.897 -16.895 1.00 92.31 97 LYS A CA 1
ATOM 742 C C . LYS A 1 97 ? -0.100 5.907 -17.862 1.00 92.31 97 LYS A C 1
ATOM 744 O O . LYS A 1 97 ? -0.098 7.108 -17.610 1.00 92.31 97 LYS A O 1
ATOM 749 N N . GLY A 1 98 ? 0.415 5.407 -18.985 1.00 91.88 98 GLY A N 1
ATOM 750 C CA . GLY A 1 98 ? 1.044 6.228 -20.025 1.00 91.88 98 GLY A CA 1
ATOM 751 C C . GLY A 1 98 ? 2.421 6.790 -19.658 1.00 91.88 98 GLY A C 1
ATOM 752 O O . GLY A 1 98 ? 2.972 7.567 -20.434 1.00 91.88 98 GLY A O 1
ATOM 753 N N . ARG A 1 99 ? 2.987 6.421 -18.501 1.00 94.12 99 ARG A N 1
ATOM 754 C CA . ARG A 1 99 ? 4.369 6.767 -18.143 1.00 94.12 99 ARG A CA 1
ATOM 755 C C . ARG A 1 99 ? 5.351 5.866 -18.873 1.00 94.12 99 ARG A C 1
ATOM 757 O O . ARG A 1 99 ? 5.035 4.718 -19.185 1.00 94.12 99 ARG A O 1
ATOM 764 N N . ASP A 1 100 ? 6.553 6.386 -19.104 1.00 96.19 100 ASP A N 1
ATOM 765 C CA . ASP A 1 100 ? 7.652 5.551 -19.567 1.00 96.19 100 ASP A CA 1
ATOM 766 C C . ASP A 1 100 ? 7.938 4.479 -18.500 1.00 96.19 100 ASP A C 1
ATOM 768 O O . ASP A 1 100 ? 8.097 4.825 -17.323 1.00 96.19 100 ASP A O 1
ATOM 772 N N . PRO A 1 101 ? 8.011 3.185 -18.861 1.00 94.75 101 PRO A N 1
ATOM 773 C CA . PRO A 1 101 ? 8.275 2.126 -17.894 1.00 94.75 101 PRO A CA 1
ATOM 774 C C . PRO A 1 101 ? 9.549 2.354 -17.073 1.00 94.75 101 PRO A C 1
ATOM 776 O O . PRO A 1 101 ? 9.594 1.964 -15.911 1.00 94.75 101 PRO A O 1
ATOM 779 N N . ARG A 1 102 ? 10.564 3.032 -17.621 1.00 94.19 102 ARG A N 1
ATOM 780 C CA . ARG A 1 102 ? 11.823 3.327 -16.916 1.00 94.19 102 ARG A CA 1
ATOM 781 C C . ARG A 1 102 ? 11.635 4.293 -15.743 1.00 94.19 102 ARG A C 1
ATOM 783 O O . ARG A 1 102 ? 12.379 4.203 -14.770 1.00 94.19 102 ARG A O 1
ATOM 790 N N . ASP A 1 103 ? 10.613 5.145 -15.790 1.00 96.88 103 ASP A N 1
ATOM 791 C CA . ASP A 1 103 ? 10.282 6.073 -14.704 1.00 96.88 103 ASP A CA 1
ATOM 792 C C . ASP A 1 103 ? 9.518 5.389 -13.565 1.00 96.88 103 ASP A C 1
ATOM 794 O O . ASP A 1 103 ? 9.470 5.904 -12.443 1.00 96.88 103 ASP A O 1
ATOM 798 N N . ALA A 1 104 ? 8.920 4.220 -13.824 1.00 96.69 104 ALA A N 1
ATOM 799 C CA . ALA A 1 104 ? 8.014 3.576 -12.881 1.00 96.69 104 ALA A CA 1
ATOM 800 C C . ALA A 1 104 ? 8.695 3.235 -11.550 1.00 96.69 104 ALA A C 1
ATOM 802 O O . ALA A 1 104 ? 8.064 3.408 -10.512 1.00 96.69 104 ALA A O 1
ATOM 803 N N . MET A 1 105 ? 9.984 2.867 -11.553 1.00 96.19 105 MET A N 1
ATOM 804 C CA . MET A 1 105 ? 10.728 2.594 -10.315 1.00 96.19 105 MET A CA 1
ATOM 805 C C . MET A 1 105 ? 10.892 3.840 -9.438 1.00 96.19 105 MET A C 1
ATOM 807 O O . MET A 1 105 ? 10.825 3.751 -8.215 1.00 96.19 105 MET A O 1
ATOM 811 N N . PHE A 1 106 ? 11.071 5.017 -10.045 1.00 97.06 106 PHE A N 1
ATOM 812 C CA . PHE A 1 106 ? 11.166 6.264 -9.296 1.00 97.06 106 PHE A CA 1
ATOM 813 C C . PHE A 1 106 ? 9.792 6.665 -8.770 1.00 97.06 106 PHE A C 1
ATOM 815 O O . PHE A 1 106 ? 9.660 7.030 -7.605 1.00 97.06 106 PHE A O 1
ATOM 822 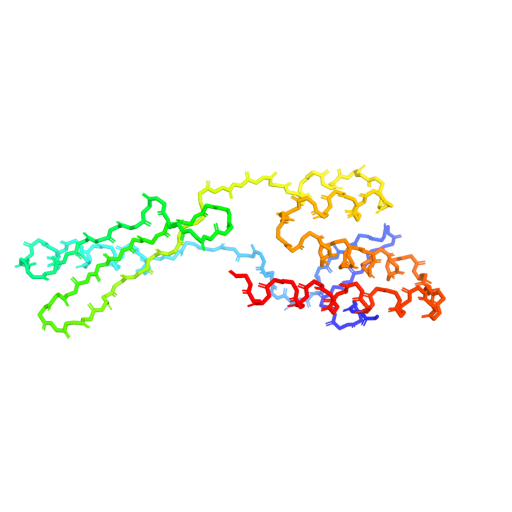N N . ILE A 1 107 ? 8.752 6.558 -9.592 1.00 97.81 107 ILE A N 1
ATOM 823 C CA . ILE A 1 107 ? 7.393 6.915 -9.184 1.00 97.81 107 ILE A CA 1
ATOM 824 C C . ILE A 1 107 ? 6.909 5.983 -8.061 1.00 97.81 107 ILE A C 1
ATOM 826 O O . ILE A 1 107 ? 6.449 6.467 -7.025 1.00 97.81 107 ILE A O 1
ATOM 830 N N . SER A 1 108 ? 7.057 4.664 -8.217 1.00 97.38 108 SER A N 1
ATOM 831 C CA . SER A 1 108 ? 6.579 3.668 -7.250 1.00 97.38 108 SER A C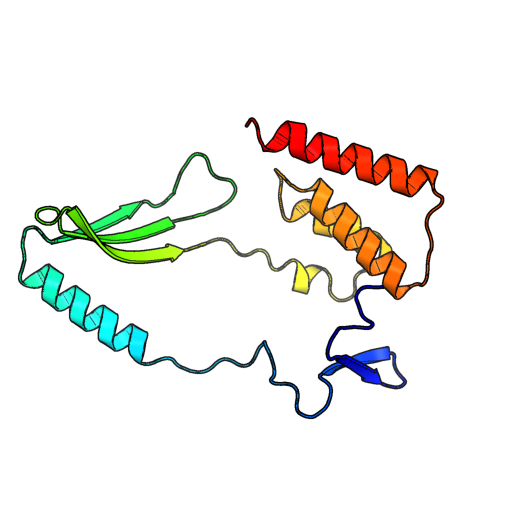A 1
ATOM 832 C C . SER A 1 108 ? 7.281 3.771 -5.898 1.00 97.38 108 SER A C 1
ATOM 834 O O . SER A 1 108 ? 6.645 3.542 -4.873 1.00 97.38 108 SER A O 1
ATOM 836 N N . SER A 1 109 ? 8.545 4.203 -5.850 1.00 97.62 109 SER A N 1
ATOM 837 C CA . SER A 1 109 ? 9.260 4.366 -4.578 1.00 97.62 109 SER A CA 1
ATOM 838 C C . SER A 1 109 ? 8.612 5.384 -3.638 1.00 97.62 109 SER A C 1
ATOM 840 O O . SER A 1 109 ? 8.920 5.405 -2.452 1.00 97.62 109 SER A O 1
ATOM 842 N N . ARG A 1 110 ? 7.748 6.265 -4.157 1.00 97.56 110 ARG A N 1
ATOM 843 C CA . ARG A 1 110 ? 7.047 7.284 -3.367 1.00 97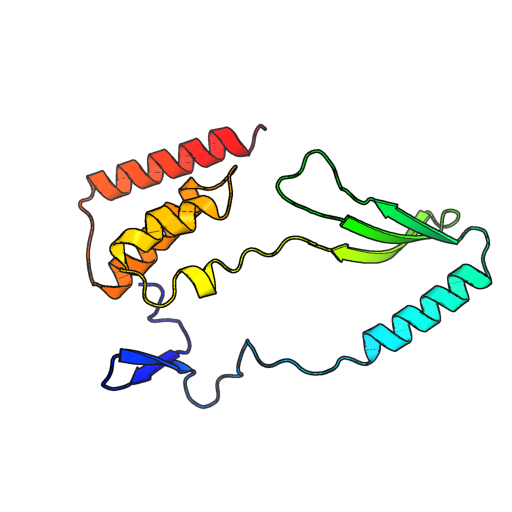.56 110 ARG A CA 1
ATOM 844 C C . ARG A 1 110 ? 5.720 6.762 -2.811 1.00 97.56 110 ARG A C 1
ATOM 846 O O . ARG A 1 110 ? 5.044 7.480 -2.076 1.00 97.56 110 ARG A O 1
ATOM 853 N N . VAL A 1 111 ? 5.344 5.514 -3.107 1.00 96.44 111 VAL A N 1
ATOM 854 C CA . VAL A 1 111 ? 4.172 4.858 -2.509 1.00 96.44 111 VAL A CA 1
ATOM 855 C C . VAL A 1 111 ? 4.328 4.737 -0.994 1.00 96.44 111 VAL A C 1
ATOM 857 O O . VAL A 1 111 ? 3.348 4.909 -0.285 1.00 96.44 111 VAL A O 1
ATOM 860 N N . CYS A 1 112 ? 5.527 4.544 -0.457 1.00 96.12 112 CYS A N 1
ATOM 861 C CA . CYS A 1 112 ? 5.731 4.544 0.988 1.00 96.12 112 CYS A CA 1
ATOM 862 C C . CYS A 1 112 ? 7.031 5.261 1.339 1.00 96.12 112 CYS A C 1
ATOM 864 O O . CYS A 1 112 ? 8.048 5.044 0.691 1.00 96.12 112 CYS A O 1
ATOM 866 N N . GLY A 1 113 ? 6.993 6.122 2.358 1.00 94.56 113 GLY A N 1
ATOM 867 C CA . GLY A 1 113 ? 8.193 6.789 2.869 1.00 94.56 113 GLY A CA 1
ATOM 868 C C . GLY A 1 113 ? 9.065 5.884 3.743 1.00 94.56 113 GLY A C 1
ATOM 869 O O . GLY A 1 113 ? 10.251 6.151 3.873 1.00 94.56 113 GLY A O 1
ATOM 870 N N . VAL A 1 114 ? 8.483 4.820 4.307 1.00 95.94 114 VAL A N 1
ATOM 871 C CA . VAL A 1 114 ? 9.186 3.840 5.150 1.00 95.94 114 VAL A CA 1
ATOM 872 C C . VAL A 1 114 ? 9.804 2.750 4.275 1.00 95.94 114 VAL A C 1
ATOM 874 O O . VAL A 1 114 ? 11.016 2.591 4.237 1.00 95.94 114 VAL A O 1
ATOM 877 N N . CYS A 1 115 ? 8.985 2.081 3.463 1.00 96.25 115 CYS A N 1
ATOM 878 C CA . CYS A 1 115 ? 9.409 0.971 2.610 1.00 96.25 115 CYS A CA 1
ATOM 879 C C . CYS A 1 115 ? 9.499 1.372 1.119 1.00 96.25 115 CYS A C 1
ATOM 881 O O . CYS A 1 115 ? 9.128 0.635 0.208 1.00 96.25 115 CYS A O 1
ATOM 883 N N . GLY A 1 116 ? 9.987 2.579 0.823 1.00 96.50 116 GLY A N 1
ATOM 884 C CA . GLY A 1 116 ? 10.091 3.063 -0.562 1.00 96.50 116 GLY A CA 1
ATOM 885 C C . GLY A 1 116 ? 11.024 2.217 -1.439 1.00 96.50 116 GLY A C 1
ATOM 886 O O . GLY A 1 116 ? 10.745 1.998 -2.621 1.00 96.50 116 GLY A O 1
ATOM 887 N N . GLY A 1 117 ? 12.108 1.692 -0.856 1.00 96.31 117 GLY A N 1
ATOM 888 C CA . GLY A 1 117 ? 13.096 0.856 -1.544 1.00 96.31 117 GLY A CA 1
ATOM 889 C C . GLY A 1 117 ? 12.498 -0.426 -2.127 1.00 96.31 117 GLY A C 1
ATOM 890 O O . GLY A 1 117 ? 12.757 -0.748 -3.293 1.00 96.31 117 GLY A O 1
ATOM 891 N N . VAL A 1 118 ? 11.618 -1.103 -1.378 1.00 97.31 118 VAL A N 1
ATOM 892 C CA . VAL A 1 118 ? 10.977 -2.344 -1.843 1.00 97.31 118 VAL A CA 1
ATOM 893 C C . VAL A 1 118 ? 10.077 -2.104 -3.058 1.00 97.31 118 VAL A C 1
ATOM 895 O O . VAL A 1 118 ? 10.070 -2.917 -3.983 1.00 97.31 118 VAL A O 1
ATOM 898 N N . HIS A 1 119 ? 9.389 -0.957 -3.128 1.00 97.88 119 HIS A N 1
ATOM 899 C CA . HIS A 1 119 ? 8.566 -0.597 -4.286 1.00 97.88 119 HIS A CA 1
ATOM 900 C C . HIS A 1 119 ? 9.407 -0.329 -5.544 1.00 97.88 119 HIS A C 1
ATOM 902 O O . HIS A 1 119 ? 9.000 -0.719 -6.645 1.00 97.88 119 HIS A O 1
ATOM 908 N N . SER A 1 120 ? 10.585 0.289 -5.405 1.00 97.00 120 SER A N 1
ATOM 909 C CA . SER A 1 120 ? 11.529 0.476 -6.520 1.00 97.00 120 SER A CA 1
ATOM 910 C C . SER A 1 120 ? 12.034 -0.857 -7.061 1.00 97.00 120 SER A C 1
ATOM 912 O O . SER A 1 120 ? 12.075 -1.066 -8.278 1.00 97.00 120 SER A O 1
ATOM 914 N N . VAL A 1 121 ? 12.421 -1.772 -6.164 1.00 97.19 121 VAL A N 1
ATOM 915 C CA . VAL A 1 121 ? 12.956 -3.084 -6.548 1.00 97.19 121 VAL A CA 1
ATOM 916 C C . VAL A 1 121 ? 11.866 -3.930 -7.198 1.00 97.19 121 VAL A C 1
ATOM 918 O O . VAL A 1 121 ? 12.094 -4.474 -8.277 1.00 97.19 121 VAL A O 1
ATOM 921 N N . ALA A 1 122 ? 10.661 -3.971 -6.621 1.00 96.88 122 ALA A N 1
ATOM 922 C CA . ALA A 1 122 ? 9.520 -4.665 -7.214 1.00 96.88 122 ALA A CA 1
ATOM 923 C C . ALA A 1 122 ? 9.185 -4.127 -8.617 1.00 96.88 122 ALA A C 1
ATOM 925 O O . ALA A 1 122 ? 9.004 -4.911 -9.550 1.00 96.88 122 ALA A O 1
ATOM 926 N N . SER A 1 123 ? 9.179 -2.799 -8.797 1.00 97.12 123 SER A N 1
ATOM 927 C CA . SER A 1 123 ? 8.978 -2.185 -10.115 1.00 97.12 123 SER A CA 1
ATOM 928 C C . SER A 1 123 ? 10.080 -2.575 -11.1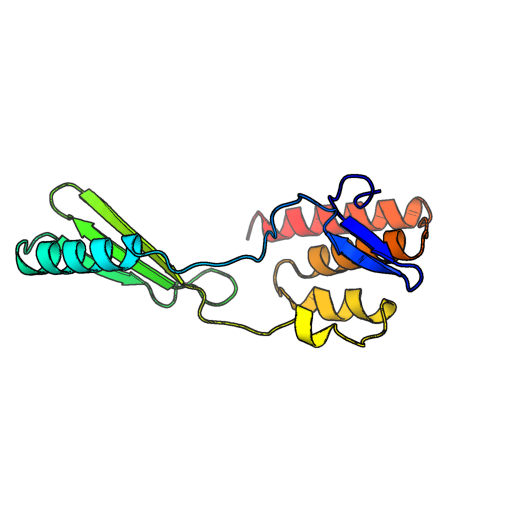00 1.00 97.12 123 SER A C 1
ATOM 930 O O . SER A 1 123 ? 9.782 -2.893 -12.248 1.00 97.12 123 SER A O 1
ATOM 932 N N . SER A 1 124 ? 11.342 -2.580 -10.666 1.00 95.81 124 SER A N 1
ATOM 933 C CA . SER A 1 124 ? 12.477 -2.960 -11.516 1.00 95.81 124 SER A CA 1
ATOM 934 C C . SER A 1 124 ? 12.362 -4.411 -11.985 1.00 95.81 124 SER A C 1
ATOM 936 O O . SER A 1 124 ? 12.485 -4.675 -13.177 1.00 95.81 124 SER A O 1
ATOM 938 N N . LEU A 1 125 ? 12.031 -5.335 -11.075 1.00 95.62 125 LEU A N 1
ATOM 939 C CA . LEU A 1 125 ? 11.814 -6.750 -11.395 1.00 95.62 125 LEU A CA 1
ATOM 940 C C . LEU A 1 125 ? 10.662 -6.951 -12.391 1.00 95.62 125 LEU A C 1
ATOM 942 O O . LEU A 1 125 ? 10.748 -7.808 -13.272 1.00 95.62 125 LEU A O 1
ATOM 946 N N . ALA A 1 126 ? 9.584 -6.169 -12.266 1.00 94.25 126 ALA A N 1
ATOM 947 C CA . ALA A 1 126 ? 8.455 -6.222 -13.191 1.00 94.25 126 ALA A CA 1
ATOM 948 C C . ALA A 1 126 ? 8.847 -5.748 -14.602 1.00 94.25 126 ALA A C 1
ATOM 950 O O . ALA A 1 126 ? 8.539 -6.430 -15.581 1.00 94.25 126 ALA A O 1
ATOM 951 N N . ILE A 1 127 ? 9.569 -4.627 -14.708 1.00 94.19 127 ILE A N 1
ATOM 952 C CA . ILE A 1 127 ? 10.037 -4.072 -15.990 1.00 94.19 127 ILE A CA 1
ATOM 953 C C . ILE A 1 127 ? 11.051 -5.007 -16.653 1.00 94.19 127 ILE A C 1
ATOM 955 O O . ILE A 1 127 ? 10.937 -5.300 -17.840 1.00 94.19 127 ILE A O 1
ATOM 959 N N . GLU A 1 128 ? 12.021 -5.516 -15.893 1.00 94.81 128 GLU A N 1
ATOM 960 C CA . GLU A 1 128 ? 13.031 -6.459 -16.388 1.00 94.81 128 GLU A CA 1
ATOM 961 C C . GLU A 1 128 ? 12.390 -7.707 -16.971 1.00 94.81 128 GLU A C 1
ATOM 963 O O . GLU A 1 128 ? 12.772 -8.173 -18.042 1.00 94.81 128 GLU A O 1
ATOM 968 N N . MET A 1 129 ? 11.359 -8.213 -16.299 1.00 90.94 129 MET A N 1
ATOM 969 C CA . MET A 1 129 ? 10.600 -9.347 -16.792 1.00 90.94 129 MET A CA 1
ATOM 970 C C . MET A 1 129 ? 9.818 -9.023 -18.062 1.00 90.94 129 MET A C 1
ATOM 972 O O . MET A 1 129 ? 9.811 -9.846 -18.973 1.00 90.94 129 MET A O 1
ATOM 976 N N . ALA A 1 130 ? 9.184 -7.851 -18.132 1.00 88.25 130 ALA A N 1
ATOM 977 C CA . ALA A 1 130 ? 8.442 -7.415 -19.312 1.00 88.25 130 ALA A CA 1
ATOM 978 C C . ALA A 1 130 ? 9.355 -7.220 -20.534 1.00 88.25 130 ALA A C 1
ATOM 980 O O . ALA A 1 130 ? 8.955 -7.523 -21.654 1.00 88.25 130 ALA A O 1
ATOM 981 N N . PHE A 1 131 ? 10.586 -6.750 -20.322 1.00 91.31 131 PHE A N 1
ATOM 982 C CA . PHE A 1 131 ? 11.557 -6.490 -21.390 1.00 91.31 131 PHE A CA 1
ATOM 983 C C . PHE A 1 131 ? 12.523 -7.652 -21.656 1.00 91.31 131 PHE A C 1
ATOM 985 O O . PHE A 1 131 ? 13.351 -7.557 -22.558 1.00 91.31 131 PHE A O 1
ATOM 992 N N . GLY A 1 132 ? 12.447 -8.745 -20.890 1.00 91.62 132 GLY A N 1
ATOM 993 C CA . GLY A 1 132 ? 13.375 -9.874 -21.016 1.00 91.62 132 GLY A CA 1
ATOM 994 C C . GLY A 1 132 ? 14.823 -9.522 -20.654 1.00 91.62 132 GLY A C 1
ATOM 995 O O . GLY A 1 132 ? 15.755 -10.122 -21.184 1.00 91.62 132 GLY A O 1
ATOM 996 N N . ILE A 1 133 ? 15.024 -8.544 -19.768 1.00 93.06 133 ILE A N 1
ATOM 997 C CA . ILE A 1 133 ? 16.342 -8.065 -19.345 1.00 93.06 133 ILE A CA 1
ATOM 998 C C . ILE A 1 133 ? 16.838 -8.905 -18.167 1.00 93.06 133 ILE A C 1
ATOM 1000 O O . ILE A 1 133 ? 16.127 -9.102 -17.183 1.00 93.06 133 ILE A O 1
ATOM 1004 N N . ALA A 1 134 ? 18.091 -9.349 -18.244 1.00 94.69 134 ALA A N 1
ATOM 1005 C CA . ALA A 1 134 ? 18.801 -9.970 -17.133 1.00 94.69 134 ALA A CA 1
ATOM 1006 C C . ALA A 1 134 ? 19.873 -9.000 -16.602 1.00 94.69 134 ALA A C 1
ATOM 1008 O O . ALA A 1 134 ? 20.845 -8.726 -17.312 1.00 94.69 134 ALA A O 1
ATOM 1009 N N . PRO A 1 135 ? 19.726 -8.465 -15.375 1.00 94.38 135 PRO A N 1
ATOM 1010 C CA . PRO A 1 135 ? 20.767 -7.651 -14.758 1.00 94.38 135 PRO A CA 1
ATOM 1011 C C . PRO A 1 135 ? 22.057 -8.456 -14.538 1.00 94.38 135 PRO A C 1
ATOM 1013 O O . PRO A 1 135 ? 21.995 -9.667 -14.305 1.00 94.38 135 PRO A O 1
ATOM 1016 N N . PRO A 1 136 ? 23.234 -7.806 -14.539 1.00 97.31 136 PRO A N 1
ATOM 1017 C CA . PRO A 1 136 ? 24.477 -8.480 -14.185 1.00 97.31 136 PRO A CA 1
ATOM 1018 C C . PRO A 1 136 ? 24.424 -8.987 -12.730 1.00 97.31 136 PRO A C 1
ATOM 1020 O O . PRO A 1 136 ? 23.781 -8.347 -11.890 1.00 97.31 136 PRO A O 1
ATOM 1023 N N . PRO A 1 137 ? 25.150 -10.069 -12.378 1.00 97.25 137 PRO A N 1
ATOM 1024 C CA . PRO A 1 137 ? 25.139 -10.634 -11.023 1.00 97.25 137 PRO A CA 1
ATOM 1025 C C . PRO A 1 137 ? 25.416 -9.611 -9.913 1.00 97.25 137 PRO A C 1
ATOM 1027 O O . PRO A 1 137 ? 24.776 -9.643 -8.865 1.00 97.25 137 PRO A O 1
ATOM 1030 N N . MET A 1 138 ? 26.309 -8.647 -10.166 1.00 97.75 138 MET A N 1
ATOM 1031 C CA . MET A 1 138 ? 26.600 -7.556 -9.230 1.00 97.75 138 MET A CA 1
ATOM 1032 C C . MET A 1 138 ? 25.379 -6.660 -8.964 1.00 97.75 138 MET A C 1
ATOM 1034 O O . MET A 1 138 ? 25.153 -6.248 -7.831 1.00 97.75 138 MET A O 1
ATOM 1038 N N . GLY A 1 139 ? 24.554 -6.387 -9.980 1.00 95.69 139 GLY A N 1
ATOM 1039 C CA . GLY A 1 139 ? 23.328 -5.601 -9.816 1.00 95.69 139 GLY A CA 1
ATOM 1040 C C . GLY A 1 139 ? 22.298 -6.310 -8.935 1.00 95.69 139 GLY A C 1
ATOM 1041 O O . GLY A 1 139 ? 21.650 -5.675 -8.105 1.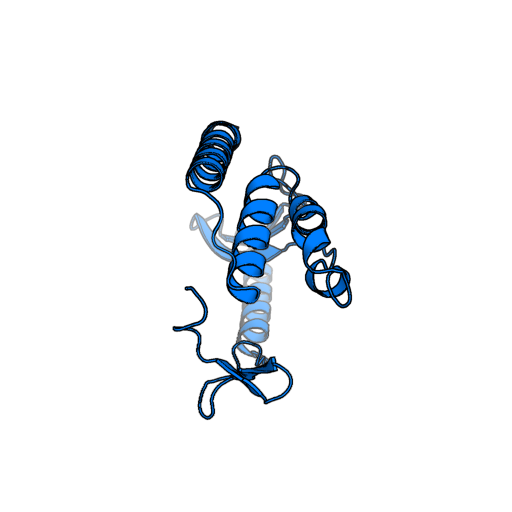00 95.69 139 GLY A O 1
ATOM 1042 N N . LEU A 1 140 ? 22.193 -7.637 -9.060 1.00 95.75 140 LEU A N 1
ATOM 1043 C CA . LEU A 1 140 ? 21.342 -8.453 -8.190 1.00 95.75 140 LEU A CA 1
ATOM 1044 C C . LEU A 1 140 ? 21.864 -8.468 -6.747 1.00 95.75 140 LEU A C 1
ATOM 1046 O O . LEU A 1 140 ? 21.085 -8.291 -5.814 1.00 95.75 140 LEU A O 1
ATOM 1050 N N . ALA A 1 141 ? 23.180 -8.615 -6.562 1.00 97.50 141 ALA A N 1
ATOM 1051 C CA . ALA A 1 141 ? 23.803 -8.584 -5.241 1.00 97.50 141 ALA A CA 1
ATOM 1052 C C . ALA A 1 141 ? 23.560 -7.245 -4.523 1.00 97.50 141 ALA A C 1
ATOM 1054 O O . ALA A 1 141 ? 23.149 -7.241 -3.364 1.00 97.50 141 ALA A O 1
ATOM 1055 N N . LEU A 1 142 ? 23.730 -6.115 -5.220 1.00 97.75 142 LEU A N 1
ATOM 1056 C CA . LEU A 1 142 ? 23.470 -4.786 -4.658 1.00 97.75 142 LEU A CA 1
ATOM 1057 C C . LEU A 1 142 ? 22.005 -4.597 -4.251 1.00 97.75 142 LEU A C 1
ATOM 1059 O O . LEU A 1 142 ? 21.741 -4.049 -3.183 1.00 97.75 142 LEU A O 1
ATOM 1063 N N . ARG A 1 143 ? 21.048 -5.088 -5.048 1.00 96.31 143 ARG A N 1
ATOM 1064 C CA . ARG A 1 143 ? 19.620 -5.041 -4.685 1.00 96.31 143 ARG A CA 1
ATOM 1065 C C . ARG A 1 143 ? 19.303 -5.894 -3.463 1.00 96.31 143 ARG A C 1
ATOM 1067 O O . ARG A 1 143 ? 18.537 -5.459 -2.613 1.00 96.31 143 ARG A O 1
ATOM 1074 N N . ASN A 1 144 ? 19.905 -7.076 -3.349 1.00 97.25 144 ASN A N 1
ATOM 1075 C CA . ASN A 1 144 ? 19.728 -7.926 -2.172 1.00 97.25 144 ASN A CA 1
ATOM 1076 C C . ASN A 1 144 ? 20.293 -7.263 -0.911 1.00 97.25 144 ASN A C 1
ATOM 1078 O O . ASN A 1 144 ? 19.648 -7.304 0.131 1.00 97.25 144 ASN A O 1
ATOM 1082 N N . ILE A 1 145 ? 21.460 -6.617 -1.012 1.00 98.06 145 ILE A N 1
ATOM 1083 C CA . ILE A 1 145 ? 22.038 -5.837 0.090 1.00 98.06 145 ILE A CA 1
ATOM 1084 C C . ILE A 1 145 ? 21.108 -4.681 0.463 1.00 98.06 145 ILE A C 1
ATOM 1086 O O . ILE A 1 145 ? 20.802 -4.520 1.638 1.00 98.06 145 ILE A O 1
ATOM 1090 N N . GLN A 1 146 ? 20.616 -3.914 -0.515 1.00 97.12 146 GLN A N 1
ATOM 1091 C CA . GLN A 1 146 ? 19.670 -2.823 -0.267 1.00 97.12 146 GLN A CA 1
ATOM 1092 C C . GLN A 1 146 ? 18.424 -3.316 0.487 1.00 97.12 146 GLN A C 1
ATOM 1094 O O . GLN A 1 146 ? 18.082 -2.749 1.515 1.00 97.12 146 GLN A O 1
ATOM 1099 N N . LEU A 1 147 ? 17.777 -4.392 0.024 1.00 97.50 147 LEU A N 1
ATOM 1100 C CA . LEU A 1 147 ? 16.593 -4.954 0.688 1.00 97.50 147 LEU A CA 1
ATOM 1101 C C . LEU A 1 147 ? 16.901 -5.482 2.097 1.00 97.50 147 LEU A C 1
ATOM 1103 O O . LEU A 1 147 ? 16.085 -5.337 3.002 1.00 97.50 147 LEU A O 1
ATOM 1107 N N . ALA A 1 148 ? 18.075 -6.086 2.300 1.00 97.94 148 ALA A N 1
ATOM 1108 C CA . ALA A 1 148 ? 18.505 -6.523 3.624 1.00 97.94 148 ALA A CA 1
ATOM 1109 C C . ALA A 1 148 ? 18.688 -5.332 4.577 1.00 97.94 148 ALA A C 1
ATOM 1111 O O . ALA A 1 148 ? 18.275 -5.408 5.731 1.00 97.94 148 ALA A O 1
ATOM 1112 N N . LEU A 1 149 ? 19.257 -4.227 4.088 1.00 96.88 149 LEU A N 1
ATOM 1113 C CA . LEU A 1 149 ? 19.382 -2.988 4.853 1.00 96.88 149 LEU A CA 1
ATOM 1114 C C . LEU A 1 149 ? 18.015 -2.367 5.159 1.00 96.88 149 LEU A C 1
ATOM 1116 O O . LEU A 1 149 ? 17.816 -1.931 6.289 1.00 96.88 149 LEU A O 1
ATOM 1120 N N . ASP A 1 150 ? 17.071 -2.392 4.212 1.00 96.06 150 ASP A N 1
ATOM 1121 C CA . ASP A 1 150 ? 15.690 -1.949 4.453 1.00 96.06 150 ASP A CA 1
ATOM 1122 C C . ASP A 1 150 ? 15.068 -2.749 5.613 1.00 96.06 150 ASP A C 1
ATOM 1124 O O . ASP A 1 150 ? 14.526 -2.151 6.536 1.00 96.06 150 ASP A O 1
ATOM 1128 N N . PHE A 1 151 ? 15.222 -4.081 5.652 1.00 96.81 151 PHE A N 1
ATOM 1129 C CA . PHE A 1 151 ? 14.738 -4.889 6.784 1.00 96.81 151 PHE A CA 1
ATOM 1130 C C . PHE A 1 151 ? 15.450 -4.584 8.102 1.00 96.81 151 PHE A C 1
ATOM 1132 O O . PHE A 1 151 ? 14.814 -4.562 9.155 1.00 96.81 151 PHE A O 1
ATOM 1139 N N . MET A 1 152 ? 16.768 -4.382 8.065 1.00 96.69 152 MET A N 1
ATOM 1140 C CA . MET A 1 152 ? 17.544 -4.038 9.258 1.00 96.69 152 MET A CA 1
ATOM 1141 C C . MET A 1 152 ? 17.182 -2.659 9.810 1.00 96.69 152 MET A C 1
ATOM 1143 O O . MET A 1 152 ? 17.376 -2.435 11.000 1.00 96.69 152 MET A O 1
ATOM 1147 N N . LEU A 1 153 ? 16.687 -1.753 8.966 1.00 94.81 153 LEU A N 1
ATOM 1148 C CA . LEU A 1 153 ? 16.225 -0.432 9.368 1.00 94.81 153 LEU A CA 1
ATOM 1149 C C . LEU A 1 153 ? 14.765 -0.447 9.833 1.00 94.81 153 LEU A C 1
ATOM 1151 O O . LEU A 1 153 ? 14.488 0.101 10.888 1.00 94.81 153 LEU A O 1
ATOM 1155 N N . ASP A 1 154 ? 13.854 -1.055 9.070 1.00 95.75 154 ASP A N 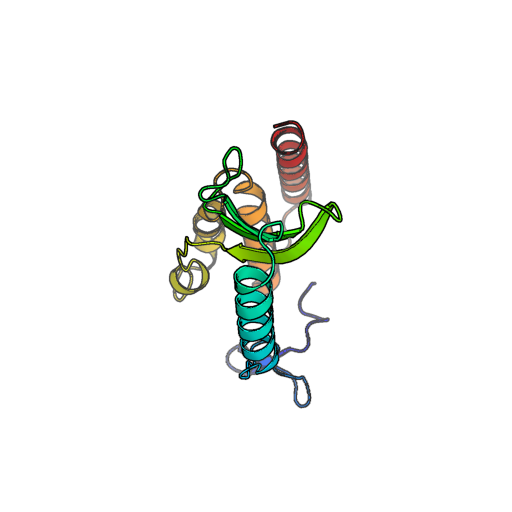1
ATOM 1156 C CA . ASP A 1 154 ? 12.402 -0.989 9.308 1.00 95.75 154 ASP A CA 1
ATOM 1157 C C . ASP A 1 154 ? 11.971 -1.826 10.523 1.00 95.75 154 ASP A C 1
ATOM 1159 O O . ASP A 1 154 ? 11.240 -1.353 11.383 1.00 95.75 154 ASP A O 1
ATOM 1163 N N . ASN A 1 155 ? 12.489 -3.051 10.668 1.00 95.00 155 ASN A N 1
ATOM 1164 C CA . ASN A 1 155 ? 12.070 -3.954 11.746 1.00 95.00 155 ASN A CA 1
ATOM 1165 C C . ASN A 1 155 ? 12.347 -3.458 13.184 1.00 95.00 155 ASN A C 1
ATOM 1167 O O . ASN A 1 155 ? 11.554 -3.795 14.065 1.00 95.00 155 ASN A O 1
ATOM 1171 N N . PRO A 1 156 ? 13.471 -2.774 13.492 1.00 93.50 156 PRO A N 1
ATOM 1172 C CA . PRO A 1 156 ? 13.720 -2.265 14.842 1.00 93.50 156 PRO A CA 1
ATOM 1173 C C . PRO A 1 156 ? 13.114 -0.882 15.135 1.00 93.50 156 PRO A C 1
ATOM 1175 O O . PRO A 1 156 ? 13.246 -0.435 16.278 1.00 93.50 156 PRO A O 1
ATOM 1178 N N . LEU A 1 157 ? 12.534 -0.189 14.145 1.00 80.50 157 LEU A N 1
ATOM 1179 C CA . LEU A 1 157 ? 11.850 1.101 14.333 1.00 80.50 157 LEU A CA 1
ATOM 1180 C C . LEU A 1 157 ? 10.458 0.921 14.958 1.00 80.50 157 LEU A C 1
ATOM 1182 O O . LEU A 1 157 ? 10.066 1.827 15.732 1.00 80.50 157 LEU A O 1
#

Foldseek 3Di:
DVCVPAQWDADPVRDIDGHPPDDDPPDDDDDCVVVVLVVVLVVVVVPDVQWDWDKDFADPPDFAGWIKTWTARNVVRDTPDIDIDHPDDDPLVVVCPPDDLVCQLVSQLVVGPLPSLVSSVVSVVVVCVVVVHDDDPVVVVVSVVVVVVSCVPRVVD

Secondary structure (DSSP, 8-state):
--GGGSSEEE-TT--EEEPTT---TT-----THHHHHHHHHHHHHHH-TTEEEEEE-SPPSSSS--EEEEEEETTTTEEEEEEEE------HHHHTTTS-GGGHHHHHTTS-SSSHHHHHHHHHHHHHHHHT----HHHHHHHHHHHHHHHHHHTT-